Protein AF-A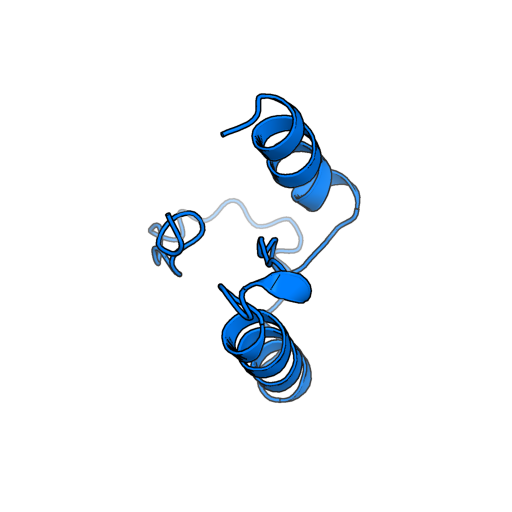0A834BJU9-F1 (afdb_monomer_lite)

Sequence (67 aa):
MNRSLAHYKAKAPSIGACCYVECSALTQKGLKTVFDEAIITILTPKRKRGSLKRRLAPRRINCCLIT

Organism: Oryzias melastigma (NCBI:txid30732)

Structure (mmCIF, N/CA/C/O backbone):
data_AF-A0A834BJU9-F1
#
_entry.id   AF-A0A834BJU9-F1
#
loop_
_atom_site.group_PDB
_atom_site.id
_atom_site.type_symbol
_atom_site.label_atom_id
_atom_site.label_alt_id
_atom_site.label_comp_id
_atom_site.label_asym_id
_atom_site.label_entity_id
_atom_site.label_seq_id
_atom_site.pdbx_PDB_ins_code
_atom_site.Cartn_x
_atom_site.Cartn_y
_atom_site.Cartn_z
_atom_site.occupancy
_atom_site.B_iso_or_equiv
_atom_site.auth_seq_id
_atom_site.auth_comp_id
_atom_site.auth_asym_id
_atom_site.auth_atom_id
_atom_site.pdbx_PDB_model_num
ATOM 1 N N . MET A 1 1 ? 14.943 4.666 -9.515 1.00 47.69 1 MET A N 1
ATOM 2 C CA . MET A 1 1 ? 14.194 4.461 -8.248 1.00 47.69 1 MET A CA 1
ATOM 3 C C . MET A 1 1 ? 13.714 5.826 -7.729 1.00 47.69 1 MET A C 1
ATOM 5 O O . MET A 1 1 ? 14.183 6.315 -6.719 1.00 47.69 1 MET A O 1
ATOM 9 N N . ASN A 1 2 ? 13.083 6.652 -8.564 1.00 49.47 2 ASN A N 1
ATOM 10 C CA . ASN A 1 2 ? 11.668 6.722 -8.980 1.00 49.47 2 ASN A CA 1
ATOM 11 C C . ASN A 1 2 ? 10.859 7.662 -8.066 1.00 49.47 2 ASN A C 1
ATOM 13 O O . ASN A 1 2 ? 10.226 7.267 -7.096 1.00 49.47 2 ASN A O 1
ATOM 17 N N . ARG A 1 3 ? 10.897 8.947 -8.435 1.00 57.38 3 ARG A N 1
ATOM 18 C CA . ARG A 1 3 ? 10.262 10.125 -7.813 1.00 57.38 3 ARG A CA 1
ATOM 19 C C . ARG A 1 3 ? 8.746 9.982 -7.557 1.00 57.38 3 ARG A C 1
ATOM 21 O O . ARG A 1 3 ? 8.197 10.706 -6.735 1.00 57.38 3 ARG A O 1
ATOM 28 N N . SER A 1 4 ? 8.082 9.038 -8.226 1.00 60.75 4 SER A N 1
ATOM 29 C CA . SER A 1 4 ? 6.654 8.703 -8.100 1.00 60.75 4 SER A CA 1
ATOM 30 C C . SER A 1 4 ? 6.270 8.072 -6.752 1.00 60.75 4 SER A C 1
ATOM 32 O O . SER A 1 4 ? 5.128 8.195 -6.316 1.00 60.75 4 SER A O 1
ATOM 34 N N . LEU A 1 5 ? 7.226 7.462 -6.054 1.00 63.06 5 LEU A N 1
ATOM 35 C CA . LEU A 1 5 ? 7.023 6.727 -4.800 1.00 63.06 5 LEU A CA 1
ATOM 36 C C . LEU A 1 5 ? 6.648 7.637 -3.611 1.00 63.06 5 LEU A C 1
ATOM 38 O O . LEU A 1 5 ? 5.782 7.320 -2.792 1.00 63.06 5 LEU A O 1
ATOM 42 N N . ALA A 1 6 ? 7.222 8.843 -3.564 1.00 66.75 6 ALA A N 1
ATOM 43 C CA . ALA A 1 6 ? 6.931 9.823 -2.517 1.00 66.75 6 ALA A CA 1
ATOM 44 C C . ALA A 1 6 ? 5.490 10.365 -2.585 1.00 66.75 6 ALA A C 1
ATOM 46 O O . ALA A 1 6 ? 4.897 10.676 -1.550 1.00 66.75 6 ALA A O 1
ATOM 47 N N . HIS A 1 7 ? 4.911 10.451 -3.787 1.00 76.56 7 HIS A N 1
ATOM 48 C CA . HIS A 1 7 ? 3.583 11.027 -3.999 1.00 76.56 7 HIS A CA 1
ATOM 49 C C . HIS A 1 7 ? 2.481 10.178 -3.350 1.00 76.56 7 HIS A C 1
ATOM 51 O O . HIS A 1 7 ? 1.659 10.691 -2.588 1.00 76.56 7 HIS A O 1
ATOM 57 N N . TYR A 1 8 ? 2.489 8.865 -3.585 1.00 78.25 8 TYR A N 1
ATOM 58 C CA . TYR A 1 8 ? 1.469 7.971 -3.031 1.00 78.25 8 TYR A CA 1
ATOM 59 C C . TYR A 1 8 ? 1.608 7.798 -1.519 1.00 78.25 8 TYR A C 1
ATOM 61 O O . TYR A 1 8 ? 0.606 7.815 -0.799 1.00 78.25 8 TYR A O 1
ATOM 69 N N . LYS A 1 9 ? 2.846 7.749 -1.016 1.00 79.12 9 LYS A N 1
ATOM 70 C CA . LYS A 1 9 ? 3.118 7.726 0.424 1.00 79.12 9 LYS A CA 1
ATOM 71 C C . LYS A 1 9 ? 2.584 8.971 1.138 1.00 79.12 9 LYS A C 1
ATOM 73 O O . LYS A 1 9 ? 2.030 8.854 2.229 1.00 79.12 9 LYS A O 1
ATOM 78 N N . ALA A 1 10 ? 2.697 10.147 0.518 1.00 82.31 10 ALA A N 1
ATOM 79 C CA . ALA A 1 10 ? 2.127 11.389 1.041 1.00 82.31 10 ALA A CA 1
ATOM 80 C C . ALA A 1 10 ? 0.593 11.453 0.912 1.00 82.31 10 ALA A C 1
ATOM 82 O O . ALA A 1 10 ? -0.060 12.117 1.717 1.00 82.31 10 ALA A O 1
ATOM 83 N N . LYS A 1 11 ? 0.001 10.753 -0.067 1.00 81.56 11 LYS A N 1
ATOM 84 C CA . LYS A 1 11 ? -1.453 10.717 -0.289 1.00 81.56 11 LYS A CA 1
ATOM 85 C C . LYS A 1 11 ? -2.187 9.758 0.656 1.00 81.56 11 LYS A C 1
ATOM 87 O O . LYS A 1 11 ? -3.332 10.034 1.016 1.00 81.56 11 LYS A O 1
ATOM 92 N N . ALA A 1 12 ? -1.536 8.684 1.107 1.00 82.25 12 ALA A N 1
ATOM 93 C CA . ALA A 1 12 ? -2.122 7.648 1.967 1.00 82.25 12 ALA A CA 1
ATOM 94 C C . ALA A 1 12 ? -2.863 8.175 3.226 1.00 82.25 12 ALA A C 1
ATOM 96 O O . ALA A 1 12 ? -3.978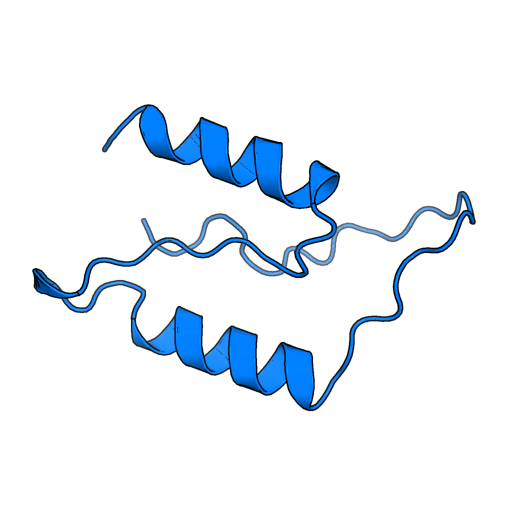 7.716 3.486 1.00 82.25 12 ALA A O 1
ATOM 97 N N . PRO A 1 13 ? -2.352 9.178 3.972 1.00 79.06 13 PRO A N 1
ATOM 98 C CA . PRO A 1 13 ? -3.066 9.738 5.120 1.00 79.06 13 PRO A CA 1
ATOM 99 C C . PRO A 1 13 ? -4.385 10.424 4.742 1.00 79.06 13 PRO A C 1
ATOM 101 O O . PRO A 1 13 ? -5.358 10.318 5.483 1.00 79.06 13 PRO A O 1
ATOM 104 N N . SER A 1 14 ? -4.439 11.098 3.585 1.00 82.94 14 SER A N 1
ATOM 105 C CA . SER A 1 14 ? -5.622 11.860 3.149 1.00 82.94 14 SER A CA 1
ATOM 106 C C . SER A 1 14 ? -6.825 10.979 2.808 1.00 82.94 14 SER A C 1
ATOM 108 O O . SER A 1 14 ? -7.962 11.415 2.935 1.00 82.94 14 SER A O 1
ATOM 110 N N . ILE A 1 15 ? -6.573 9.728 2.421 1.00 82.75 15 ILE A N 1
ATOM 111 C CA . ILE A 1 15 ? -7.604 8.735 2.095 1.00 82.75 15 ILE A CA 1
ATOM 112 C C . ILE A 1 15 ? -7.890 7.784 3.267 1.00 82.75 15 ILE A C 1
ATOM 114 O O . ILE A 1 15 ? -8.654 6.834 3.125 1.00 82.75 15 ILE A O 1
ATOM 118 N N . GLY A 1 16 ? -7.260 8.004 4.427 1.00 79.06 16 GLY A N 1
ATOM 119 C CA . GLY A 1 16 ? -7.409 7.136 5.595 1.00 79.06 16 GLY A CA 1
ATOM 120 C C . GLY A 1 16 ? -6.834 5.728 5.406 1.00 79.06 1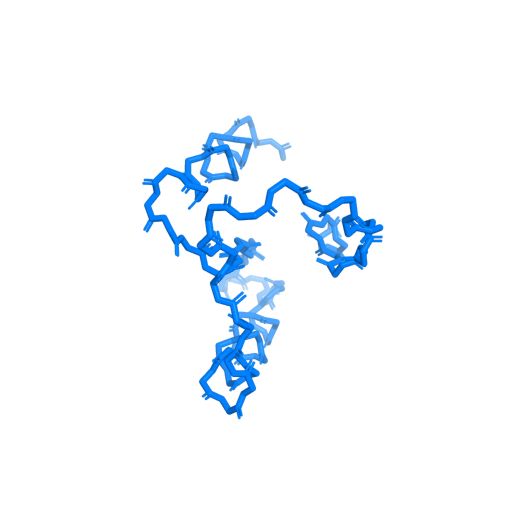6 GLY A C 1
ATOM 121 O O . GLY A 1 16 ? -7.311 4.795 6.057 1.00 79.06 16 GLY A O 1
ATOM 122 N N . ALA A 1 17 ? -5.837 5.556 4.530 1.00 79.44 17 ALA A N 1
ATOM 123 C CA . ALA A 1 17 ? -5.187 4.266 4.313 1.00 79.44 17 ALA A CA 1
ATOM 124 C C . ALA A 1 17 ? -4.434 3.803 5.572 1.00 79.44 17 ALA A C 1
ATOM 126 O O . ALA A 1 17 ? -3.808 4.602 6.272 1.00 79.44 17 ALA A O 1
ATOM 127 N N . CYS A 1 18 ? -4.478 2.496 5.851 1.00 80.56 18 CYS A N 1
ATOM 128 C CA . CYS A 1 18 ? -3.811 1.914 7.020 1.00 80.56 18 CYS A CA 1
ATOM 129 C 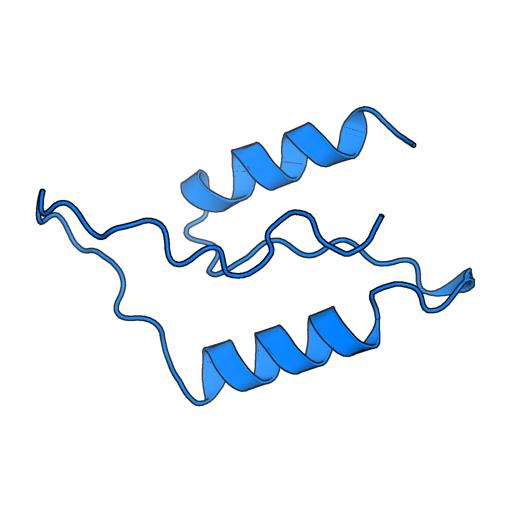C . CYS A 1 18 ? -2.279 1.910 6.872 1.00 80.56 18 CYS A C 1
ATOM 131 O O . CYS A 1 18 ? -1.553 2.198 7.826 1.00 80.56 18 CYS A O 1
ATOM 133 N N . CYS A 1 19 ? -1.795 1.610 5.666 1.00 78.62 19 CYS A N 1
ATOM 134 C CA . CYS A 1 19 ? -0.383 1.577 5.309 1.00 78.62 19 CYS A CA 1
ATOM 135 C C . CYS A 1 19 ? -0.205 1.812 3.802 1.00 78.62 19 CYS A C 1
ATOM 137 O O . CYS A 1 19 ? -1.153 1.714 3.025 1.00 78.62 19 CYS A O 1
ATOM 139 N N . TYR A 1 20 ? 1.029 2.103 3.401 1.00 84.25 20 TYR A N 1
ATOM 140 C CA . TYR A 1 20 ? 1.463 2.150 2.008 1.00 84.25 20 TYR A CA 1
ATOM 141 C C . TYR A 1 20 ? 2.654 1.201 1.859 1.00 84.25 20 TYR A C 1
ATOM 143 O O . TYR A 1 20 ? 3.578 1.256 2.674 1.00 84.25 20 TYR A O 1
ATOM 151 N N . VAL A 1 21 ? 2.610 0.335 0.848 1.00 86.69 21 VAL A N 1
ATOM 152 C CA . VAL A 1 21 ? 3.630 -0.680 0.564 1.00 86.69 21 VAL A CA 1
ATOM 153 C C . VAL A 1 21 ? 3.962 -0.623 -0.920 1.00 86.69 21 VAL A C 1
ATOM 155 O O . VAL A 1 21 ? 3.065 -0.562 -1.758 1.00 86.69 21 VAL A O 1
ATOM 158 N N . GLU A 1 22 ? 5.251 -0.654 -1.238 1.00 87.69 22 GLU A N 1
ATOM 159 C CA . GLU A 1 22 ? 5.741 -0.719 -2.614 1.00 87.69 22 GLU A CA 1
ATOM 160 C C . GLU A 1 22 ? 6.065 -2.156 -2.982 1.00 87.69 22 GLU A C 1
ATOM 162 O O . GLU A 1 22 ? 6.671 -2.888 -2.197 1.00 87.69 22 GLU A O 1
ATOM 167 N N . CYS A 1 23 ? 5.671 -2.558 -4.187 1.00 89.25 23 CYS A N 1
ATOM 168 C CA . CYS A 1 23 ? 5.978 -3.883 -4.695 1.00 89.25 23 CYS A CA 1
ATOM 169 C C . CYS A 1 23 ? 6.230 -3.877 -6.206 1.00 89.25 23 CYS A C 1
ATOM 171 O O . CYS A 1 23 ? 5.810 -2.973 -6.929 1.00 89.25 23 CYS A O 1
ATOM 173 N N . SER A 1 24 ? 6.928 -4.908 -6.671 1.00 89.06 24 SER A N 1
ATOM 174 C CA . SER A 1 24 ? 7.121 -5.237 -8.080 1.00 89.06 24 SER A CA 1
ATOM 175 C C . SER A 1 24 ? 6.651 -6.668 -8.285 1.00 89.06 24 SER A C 1
ATOM 177 O O . SER A 1 24 ? 7.252 -7.595 -7.747 1.00 89.06 24 SER A O 1
ATOM 179 N N . ALA A 1 25 ? 5.586 -6.856 -9.062 1.00 92.19 25 ALA A N 1
ATOM 180 C CA . ALA A 1 25 ? 5.110 -8.193 -9.410 1.00 92.19 25 ALA A CA 1
ATOM 181 C C . ALA A 1 25 ? 6.145 -8.956 -10.256 1.00 92.19 25 ALA A C 1
ATOM 183 O O . ALA A 1 25 ? 6.335 -10.151 -10.059 1.00 92.19 25 ALA A O 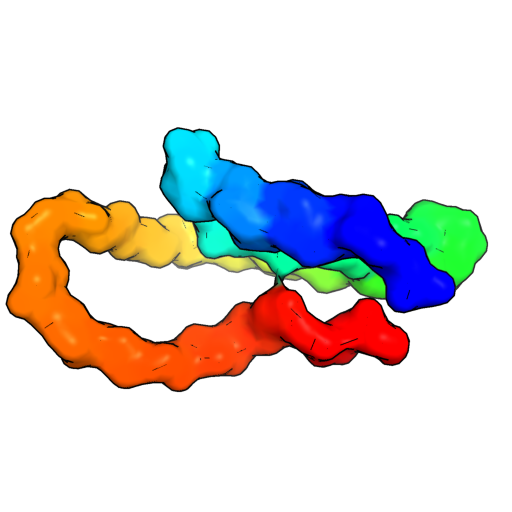1
ATOM 184 N N . LEU A 1 26 ? 6.868 -8.245 -11.131 1.00 93.62 26 LEU A N 1
ATOM 185 C CA . LEU A 1 26 ? 7.869 -8.819 -12.035 1.00 93.62 26 LEU A CA 1
ATOM 186 C C . LEU A 1 26 ? 9.061 -9.425 -11.285 1.00 93.62 26 LEU A C 1
ATOM 188 O O . LEU A 1 26 ? 9.506 -10.517 -11.608 1.00 93.62 26 LEU A O 1
ATOM 192 N N . THR A 1 27 ? 9.576 -8.712 -10.281 1.00 92.69 27 THR A N 1
ATOM 193 C CA . THR A 1 27 ? 10.722 -9.172 -9.473 1.00 92.69 27 THR A CA 1
ATOM 194 C C . THR A 1 27 ? 10.295 -9.779 -8.140 1.00 92.69 27 THR A C 1
ATOM 196 O O . THR A 1 27 ? 11.142 -10.095 -7.311 1.00 92.69 27 THR A O 1
ATOM 199 N N . GLN A 1 28 ? 8.983 -9.875 -7.903 1.00 92.88 28 GLN A N 1
ATOM 200 C CA . GLN A 1 28 ? 8.340 -10.314 -6.658 1.00 92.88 28 GLN A CA 1
ATOM 201 C C . GLN A 1 28 ? 8.756 -9.531 -5.399 1.00 92.88 28 GLN A C 1
ATOM 203 O O . GLN A 1 28 ? 8.395 -9.885 -4.272 1.00 92.88 28 GLN A O 1
ATOM 208 N N . LYS A 1 29 ? 9.478 -8.420 -5.565 1.00 88.44 29 LYS A N 1
ATOM 209 C CA . LYS A 1 29 ? 9.938 -7.588 -4.459 1.00 88.44 29 LYS A CA 1
ATOM 210 C C . LYS A 1 29 ? 8.744 -6.949 -3.761 1.00 88.44 29 LYS A C 1
ATOM 212 O O . LYS A 1 29 ? 7.911 -6.327 -4.411 1.00 88.44 29 LYS A O 1
ATOM 217 N N . GLY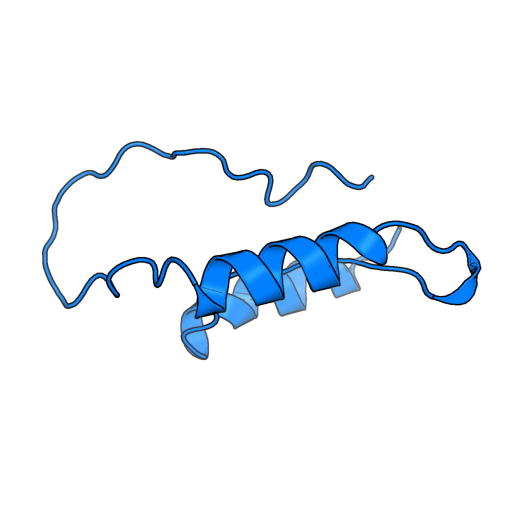 A 1 30 ? 8.657 -7.109 -2.442 1.00 87.75 30 GLY A N 1
ATOM 218 C CA . GLY A 1 30 ? 7.571 -6.558 -1.625 1.00 87.75 30 GLY A CA 1
ATOM 219 C C . GLY A 1 30 ? 6.205 -7.215 -1.829 1.00 87.75 30 GLY A C 1
ATOM 220 O O . GLY A 1 30 ? 5.258 -6.839 -1.144 1.00 87.75 30 GLY A O 1
ATOM 221 N N . LEU A 1 31 ? 6.092 -8.219 -2.707 1.00 92.50 31 LEU A N 1
ATOM 222 C CA . LEU A 1 31 ? 4.820 -8.870 -3.016 1.00 92.50 31 LEU A CA 1
ATOM 223 C C . LEU A 1 31 ? 4.238 -9.572 -1.782 1.00 92.50 31 LEU A C 1
ATOM 225 O O . LEU A 1 31 ? 3.088 -9.336 -1.432 1.00 92.50 31 LEU A O 1
ATOM 229 N N . LYS A 1 32 ? 5.053 -10.349 -1.053 1.00 92.69 32 LYS A N 1
ATOM 230 C CA . LYS A 1 32 ? 4.621 -11.000 0.195 1.00 92.69 32 LYS A CA 1
ATOM 231 C C . LYS A 1 32 ? 4.187 -9.985 1.258 1.00 92.69 32 LYS A C 1
ATOM 233 O O . LYS A 1 32 ? 3.176 -10.184 1.920 1.00 92.69 32 LYS A O 1
ATOM 238 N N . THR A 1 33 ? 4.914 -8.877 1.391 1.00 89.19 33 THR A N 1
ATOM 239 C CA . THR A 1 33 ? 4.622 -7.849 2.399 1.00 89.19 33 THR A CA 1
ATOM 240 C C . THR A 1 33 ? 3.277 -7.167 2.168 1.00 89.19 33 THR A C 1
ATOM 242 O O . THR A 1 33 ? 2.598 -6.847 3.140 1.00 89.19 33 THR A O 1
ATOM 245 N N . VAL A 1 34 ? 2.856 -6.986 0.909 1.00 89.75 34 VAL A N 1
ATOM 246 C CA . VAL A 1 34 ? 1.508 -6.482 0.595 1.00 89.75 34 VAL A CA 1
ATOM 247 C C . VAL A 1 34 ? 0.436 -7.395 1.196 1.00 89.75 34 VAL A C 1
ATOM 249 O O . VAL A 1 34 ? -0.496 -6.905 1.832 1.00 89.75 34 VAL A O 1
ATOM 252 N N . PHE A 1 35 ? 0.586 -8.713 1.045 1.00 93.44 35 PHE A N 1
ATOM 253 C CA . PHE A 1 35 ? -0.373 -9.680 1.584 1.00 93.44 35 PHE A CA 1
ATOM 254 C C . PHE A 1 35 ? -0.305 -9.785 3.110 1.00 93.44 35 PHE A C 1
ATOM 256 O O . PHE A 1 35 ? -1.350 -9.793 3.760 1.00 93.44 35 PHE A O 1
ATOM 263 N N . ASP A 1 36 ? 0.897 -9.796 3.691 1.00 90.88 36 ASP A N 1
ATOM 264 C CA . ASP A 1 36 ? 1.075 -9.846 5.146 1.00 90.88 36 ASP A CA 1
ATOM 265 C C . ASP A 1 36 ? 0.421 -8.630 5.830 1.00 90.88 36 ASP A C 1
ATOM 267 O O . ASP A 1 36 ? -0.356 -8.789 6.772 1.00 90.88 36 ASP A O 1
ATOM 271 N N . GLU A 1 37 ? 0.668 -7.412 5.332 1.00 85.81 37 GLU A N 1
ATOM 272 C CA . GLU A 1 37 ? 0.076 -6.194 5.901 1.00 85.81 37 GLU A CA 1
ATOM 273 C C . GLU A 1 37 ? -1.444 -6.137 5.693 1.00 85.81 37 GLU A C 1
ATOM 275 O O . GLU A 1 37 ? -2.158 -5.652 6.575 1.00 85.81 37 GLU A O 1
ATOM 280 N N . ALA A 1 38 ? -1.968 -6.663 4.580 1.00 88.62 38 ALA A N 1
ATOM 281 C CA . ALA A 1 38 ? -3.412 -6.752 4.361 1.00 88.62 38 ALA A CA 1
ATOM 282 C C . ALA A 1 38 ? -4.077 -7.685 5.384 1.00 88.62 38 ALA A C 1
ATOM 284 O O . ALA A 1 38 ? -5.055 -7.296 6.028 1.00 88.62 38 ALA A O 1
ATOM 285 N N . ILE A 1 39 ? -3.508 -8.877 5.593 1.00 91.88 39 ILE A N 1
ATOM 286 C CA . ILE A 1 39 ? -4.000 -9.847 6.580 1.00 91.88 39 ILE A CA 1
ATOM 287 C C . ILE A 1 39 ? -3.943 -9.249 7.989 1.00 91.88 39 ILE A C 1
ATOM 289 O O . ILE A 1 39 ? -4.948 -9.259 8.702 1.00 91.88 39 ILE A O 1
ATOM 293 N N . ILE A 1 40 ? -2.805 -8.666 8.382 1.00 85.88 40 ILE A N 1
ATOM 294 C CA . ILE A 1 40 ? -2.642 -8.029 9.699 1.00 85.88 40 ILE A CA 1
ATOM 295 C C . ILE A 1 40 ? -3.652 -6.893 9.882 1.00 85.88 40 ILE A C 1
ATOM 297 O O . ILE A 1 40 ? -4.233 -6.762 10.957 1.00 85.88 40 ILE A O 1
ATOM 301 N N . THR A 1 41 ? -3.895 -6.085 8.849 1.00 83.75 41 THR A N 1
ATOM 302 C CA . THR A 1 41 ? -4.853 -4.971 8.917 1.00 83.75 41 THR A CA 1
ATOM 303 C C . THR A 1 41 ? -6.277 -5.456 9.178 1.00 83.75 41 THR A C 1
ATOM 305 O O . THR A 1 41 ? -7.005 -4.813 9.936 1.00 83.75 41 THR A O 1
ATOM 308 N N . ILE A 1 42 ? -6.664 -6.583 8.576 1.00 87.19 42 ILE A N 1
ATOM 309 C CA . ILE A 1 42 ? -7.992 -7.181 8.749 1.00 87.19 42 ILE A CA 1
ATOM 310 C C . ILE A 1 42 ? -8.116 -7.838 10.129 1.00 87.19 42 ILE A C 1
ATOM 312 O O . ILE A 1 42 ? -9.080 -7.579 10.847 1.00 87.19 42 ILE A O 1
ATOM 316 N N . LEU A 1 43 ? -7.142 -8.668 10.513 1.00 89.50 43 LEU A N 1
ATOM 317 C CA . LEU A 1 43 ? -7.195 -9.450 11.755 1.00 89.50 43 LEU A CA 1
ATOM 318 C C . LEU A 1 43 ? -6.912 -8.611 13.004 1.00 89.50 43 LEU A C 1
ATOM 320 O O . LEU A 1 43 ? -7.406 -8.908 14.087 1.00 89.50 43 LEU A O 1
ATOM 324 N N . THR A 1 44 ? -6.087 -7.575 12.873 1.00 84.75 44 THR A N 1
ATOM 325 C CA . THR A 1 44 ? -5.670 -6.694 13.968 1.00 84.75 44 THR A CA 1
ATOM 326 C C . THR A 1 44 ? -5.892 -5.238 13.556 1.00 84.75 44 THR A C 1
ATOM 328 O O . THR A 1 44 ? -4.936 -4.512 13.250 1.00 84.75 44 THR A O 1
ATOM 331 N N . PRO A 1 45 ? -7.154 -4.770 13.538 1.00 70.06 45 PRO A N 1
ATOM 332 C CA . PRO A 1 45 ? -7.466 -3.416 13.115 1.00 70.06 45 PRO A CA 1
ATOM 333 C C . PRO A 1 45 ? -6.789 -2.408 14.049 1.00 70.06 45 PRO A C 1
ATOM 335 O O . PRO A 1 45 ? -7.126 -2.273 15.230 1.00 70.06 45 PRO A O 1
ATOM 338 N N . LYS A 1 46 ? -5.819 -1.657 13.517 1.00 65.62 46 LYS A N 1
ATOM 339 C CA . LYS A 1 46 ? -5.196 -0.539 14.234 1.00 65.62 46 LYS A CA 1
ATOM 340 C C . LYS A 1 46 ? -6.296 0.491 14.503 1.00 65.62 46 LYS A C 1
ATOM 342 O O . LYS A 1 46 ? -6.834 1.067 13.559 1.00 65.62 46 LYS A O 1
ATOM 347 N N . ARG A 1 47 ? -6.649 0.716 15.779 1.00 58.94 47 ARG A N 1
ATOM 348 C CA . ARG A 1 47 ? -7.655 1.718 16.179 1.00 58.94 47 ARG A CA 1
ATOM 349 C C . ARG A 1 47 ? -7.369 3.032 15.450 1.00 58.94 47 ARG A C 1
ATOM 351 O O . ARG A 1 47 ? -6.306 3.627 15.651 1.00 58.94 47 ARG A O 1
ATOM 358 N N . LYS A 1 48 ? -8.299 3.471 14.590 1.00 56.28 48 LYS A N 1
ATOM 359 C CA . LYS A 1 48 ? -8.215 4.779 13.932 1.00 56.28 48 LYS A CA 1
ATOM 360 C C . LYS A 1 48 ? -8.046 5.815 15.040 1.00 56.28 48 LYS A C 1
ATOM 362 O O . LYS A 1 48 ? -8.858 5.866 15.961 1.00 56.28 48 LYS A O 1
ATOM 367 N N . ARG A 1 49 ? -6.975 6.614 14.980 1.00 50.56 49 ARG A N 1
ATOM 368 C CA . ARG A 1 49 ? -6.824 7.804 15.826 1.00 50.56 49 ARG A CA 1
ATOM 369 C C . ARG A 1 49 ? -7.909 8.801 15.417 1.00 50.56 49 ARG A C 1
ATOM 371 O O . ARG A 1 49 ? -7.655 9.710 14.638 1.00 50.56 49 ARG A O 1
ATOM 378 N N . GLY A 1 50 ? -9.125 8.601 15.914 1.00 46.66 50 GLY A N 1
ATOM 379 C CA . GLY A 1 50 ? -10.096 9.673 16.038 1.00 46.66 50 GLY A CA 1
ATOM 380 C C . GLY A 1 50 ? -9.518 10.697 17.010 1.00 46.66 50 GLY A C 1
ATOM 381 O O . GLY A 1 50 ? -9.222 10.350 18.149 1.00 46.66 50 GLY A O 1
ATOM 382 N N . SER A 1 51 ? -9.243 11.899 16.501 1.00 49.97 51 SER A N 1
ATOM 383 C CA . SER A 1 51 ? -9.220 13.196 17.204 1.00 49.97 51 SER A CA 1
ATOM 384 C C . SER A 1 51 ? -8.493 13.379 18.553 1.00 49.97 51 SER A C 1
ATOM 386 O O . SER A 1 51 ? -8.551 14.476 19.100 1.00 49.97 51 SER A O 1
ATOM 388 N N . LEU A 1 52 ? -7.734 12.423 19.093 1.00 45.62 52 LEU A N 1
ATOM 389 C CA . LEU A 1 52 ? -6.992 12.631 20.342 1.00 45.62 52 LEU A CA 1
ATOM 390 C C . LEU A 1 52 ? -5.506 12.878 20.080 1.00 45.62 52 LEU A C 1
ATOM 392 O O . LEU A 1 52 ? -4.718 11.970 19.805 1.00 45.62 52 LEU A O 1
ATOM 396 N N . LYS A 1 53 ? -5.138 14.156 20.229 1.00 50.84 53 LYS A N 1
ATOM 397 C CA . LYS A 1 53 ? -3.790 14.689 20.457 1.00 50.84 53 LYS A CA 1
ATOM 398 C C . LYS A 1 53 ? -3.116 13.937 21.607 1.00 50.84 53 LYS A C 1
ATOM 400 O O . LYS A 1 53 ? -3.079 14.411 22.735 1.00 50.84 53 LYS A O 1
ATOM 405 N N . ARG A 1 54 ? -2.555 12.761 21.350 1.00 44.62 54 ARG A N 1
ATOM 406 C CA . ARG A 1 54 ? -1.648 12.091 22.282 1.00 44.62 54 ARG A CA 1
ATOM 407 C C . ARG A 1 54 ? -0.478 11.528 21.504 1.00 44.62 54 ARG A C 1
ATOM 409 O O . ARG A 1 54 ? -0.644 10.709 20.606 1.00 44.62 54 ARG A O 1
ATOM 416 N N . ARG A 1 55 ? 0.699 12.034 21.870 1.00 54.44 55 ARG A N 1
ATOM 417 C CA . ARG A 1 55 ? 2.032 11.563 21.500 1.00 54.44 55 ARG A CA 1
ATOM 418 C C . ARG A 1 55 ? 2.064 10.030 21.524 1.00 54.44 55 ARG A C 1
ATOM 420 O O . ARG A 1 55 ? 2.257 9.434 22.576 1.00 54.44 55 ARG A O 1
ATOM 427 N N . LEU A 1 56 ? 1.844 9.392 20.379 1.00 52.66 56 LEU A N 1
ATOM 428 C CA . LEU A 1 56 ? 2.162 7.984 20.200 1.00 52.66 56 LEU A CA 1
ATOM 429 C C . LEU A 1 56 ? 3.503 7.952 19.495 1.00 52.66 56 LEU A C 1
ATOM 431 O O . LEU A 1 56 ? 3.610 8.351 18.334 1.00 52.66 56 LEU A O 1
ATOM 435 N N . ALA A 1 57 ? 4.508 7.530 20.259 1.00 48.03 57 ALA A N 1
ATOM 436 C CA . ALA A 1 57 ? 5.847 7.242 19.791 1.00 48.03 57 ALA A CA 1
ATOM 437 C C . ALA A 1 57 ? 5.800 6.532 18.427 1.00 48.03 57 ALA A C 1
ATOM 439 O O . ALA A 1 57 ? 4.904 5.709 18.194 1.00 48.03 57 ALA A O 1
ATOM 440 N N . PRO A 1 58 ? 6.738 6.836 17.519 1.00 47.59 58 PRO A N 1
ATOM 441 C CA . PRO A 1 58 ? 6.766 6.211 16.214 1.00 47.59 58 PRO A CA 1
ATOM 442 C C . PRO A 1 58 ? 7.110 4.737 16.417 1.00 47.59 58 PRO A C 1
ATOM 444 O O . PRO A 1 58 ? 8.280 4.364 16.464 1.00 47.59 58 PRO A O 1
ATOM 447 N N . ARG A 1 59 ? 6.106 3.860 16.522 1.00 49.88 59 ARG A N 1
ATOM 448 C CA . ARG A 1 59 ? 6.334 2.459 16.184 1.00 49.88 59 ARG A CA 1
ATOM 449 C C . ARG A 1 59 ? 6.562 2.453 14.684 1.00 49.88 59 ARG A C 1
ATOM 451 O O . ARG A 1 59 ? 5.612 2.479 13.905 1.00 49.88 59 ARG A O 1
ATOM 458 N N . ARG A 1 60 ? 7.845 2.556 14.318 1.00 50.28 60 ARG A N 1
ATOM 459 C CA . ARG A 1 60 ? 8.383 2.395 12.971 1.00 50.28 60 ARG A CA 1
ATOM 460 C C . ARG A 1 60 ? 7.993 1.007 12.475 1.00 50.28 60 ARG A C 1
ATOM 462 O O . ARG A 1 60 ? 8.794 0.085 12.505 1.00 50.28 60 ARG A O 1
ATOM 469 N N . ILE A 1 61 ? 6.756 0.846 12.028 1.00 54.94 61 ILE A N 1
ATOM 470 C CA . ILE A 1 61 ? 6.400 -0.282 11.178 1.00 54.94 61 ILE A CA 1
ATOM 471 C C . ILE A 1 61 ? 6.805 0.159 9.780 1.00 54.94 61 ILE A C 1
ATOM 473 O O . ILE A 1 61 ? 6.017 0.726 9.033 1.00 54.94 61 ILE A O 1
ATOM 477 N N . ASN A 1 62 ? 8.117 0.065 9.556 1.00 52.22 62 ASN A N 1
ATOM 478 C CA . ASN A 1 62 ? 8.798 -0.132 8.284 1.00 52.22 62 ASN A CA 1
ATOM 479 C C . ASN A 1 62 ? 8.109 0.433 7.039 1.00 52.22 62 ASN A C 1
ATOM 481 O O . ASN A 1 62 ? 8.003 -0.238 6.022 1.00 52.22 62 ASN A O 1
ATOM 485 N N . CYS A 1 63 ? 7.777 1.724 7.054 1.00 45.19 63 CYS A N 1
ATOM 486 C CA . CYS A 1 63 ? 7.306 2.438 5.867 1.00 45.19 63 CYS A CA 1
ATOM 487 C C . CYS A 1 63 ? 8.406 2.604 4.788 1.00 45.19 63 CYS A C 1
ATOM 489 O O . CYS A 1 63 ? 8.201 3.365 3.841 1.00 45.19 63 CYS A O 1
ATOM 491 N N . CYS A 1 64 ? 9.594 2.005 4.967 1.00 45.94 64 CYS A N 1
ATOM 492 C CA . CYS A 1 64 ? 10.785 2.233 4.141 1.00 45.94 64 CYS A CA 1
ATOM 493 C C . CYS A 1 64 ? 11.696 1.002 3.922 1.00 45.94 64 CYS A C 1
ATOM 495 O O . CYS A 1 64 ? 12.740 1.175 3.311 1.00 45.94 64 CYS A O 1
ATOM 497 N N . LEU A 1 65 ? 11.394 -0.202 4.427 1.00 44.38 65 LEU A N 1
ATOM 498 C CA . LEU A 1 65 ? 12.397 -1.292 4.479 1.00 44.38 65 LEU A CA 1
ATOM 499 C C . LEU A 1 65 ? 12.350 -2.293 3.314 1.00 44.38 65 LEU A C 1
ATOM 501 O O . LEU A 1 65 ? 12.871 -3.395 3.425 1.00 44.38 65 LEU A O 1
ATOM 505 N N . ILE A 1 66 ? 11.769 -1.900 2.181 1.00 54.22 66 ILE A N 1
ATOM 506 C CA . ILE A 1 66 ? 11.856 -2.673 0.936 1.00 54.22 66 ILE A CA 1
ATOM 507 C C . ILE A 1 66 ? 12.494 -1.795 -0.146 1.00 54.22 66 ILE A C 1
ATOM 509 O O . ILE A 1 66 ? 11.873 -1.483 -1.156 1.00 54.22 66 ILE A O 1
ATOM 513 N N . THR A 1 67 ? 13.730 -1.349 0.088 1.00 49.25 67 THR A N 1
ATOM 514 C CA . THR A 1 67 ? 14.612 -0.828 -0.975 1.00 49.25 67 THR A CA 1
ATOM 515 C C . THR A 1 67 ? 15.405 -1.922 -1.629 1.00 49.25 67 THR A C 1
ATOM 517 O O . THR A 1 67 ? 15.657 -2.972 -0.996 1.00 49.25 67 THR A O 1
#

pLDDT: mean 71.73, std 17.5, range [44.38, 93.62]

Foldseek 3Di:
DDPVQVVVQVCCVVVVHPADFDADPVVRQRVVVVVVVVVCCVVPPDPPPDPDPDDDDPPCPPNPPRD

Radius of gyration: 13.48 Å; chains: 1; bounding box: 25×26×34 Å

InterPro domains:
  IPR027417 P-loop containing nucleoside triphosphate hydrolase [G3DSA:3.40.50.300] (2-48)
  IPR027417 P-loop containing nucleoside triphosphate hydrolase [SSF52540] (6-48)

Secondary structure (DSSP, 8-state):
--TTHHHHHHHGGGGT-S------TTT-TTHHHHHHHHHHHHHS------S-----------TT---